Protein AF-A0A5D4JPI7-F1 (afdb_monomer)

pLDDT: mean 84.19, std 15.8, range [40.34, 98.12]

Foldseek 3Di:
DDDPPPPVVCFAAPPVGDGDNQWAFQDWADDPDDDTDTHTHHPVRCVVPVGDHLCRQQLSVLVVVLVVCCVPPPQPVDAPRDPVNVVSVVSNVVSVVPDDD

Secondary structure (DSSP, 8-state):
-------TTTTEETTTTEE-TT-EEEEEE--SSS--EEEEE-HHHHHHHTPPPGGG-HHHHHHHHHHHHHHH-TT-SSTTSSHHHHHHHHHHHHHHHTS--

Organism: NCBI:txid66428

Radius of gyration: 16.92 Å; Cα contacts (8 Å, |Δi|>4): 129; chains: 1; bounding box: 39×38×42 Å

Sequence (101 aa):
MDQTTEDPRSGWCHWHKGPSGTAVLVQVIEQNSGPGAALYACAPCREQRRLTPLAEQPDEVAYRAYLGHTAECTGCGRAGRCEDGARLWEAYRGALAALPA

Structure (mmCIF, N/CA/C/O backbone):
data_AF-A0A5D4JPI7-F1
#
_entry.id   AF-A0A5D4JPI7-F1
#
loop_
_atom_site.group_PDB
_atom_site.id
_atom_site.type_symbol
_atom_site.label_atom_id
_atom_site.label_alt_id
_atom_site.label_comp_id
_atom_site.label_asym_id
_atom_site.label_entity_id
_atom_site.label_seq_id
_atom_site.pdbx_PDB_ins_code
_atom_site.Cartn_x
_atom_site.Cartn_y
_atom_site.Cartn_z
_atom_site.occupancy
_atom_site.B_iso_or_equiv
_atom_site.auth_seq_id
_atom_site.auth_comp_id
_atom_site.auth_asym_id
_atom_site.auth_atom_id
_atom_site.pdbx_PDB_model_num
ATOM 1 N N . MET A 1 1 ? 4.547 -23.501 21.250 1.00 43.72 1 MET A N 1
ATOM 2 C CA . MET A 1 1 ? 4.092 -22.934 19.969 1.00 43.72 1 MET A CA 1
ATOM 3 C C . MET A 1 1 ? 3.158 -21.795 20.318 1.00 43.72 1 MET A C 1
ATOM 5 O O . MET A 1 1 ? 2.021 -22.085 20.634 1.00 43.72 1 MET A O 1
ATOM 9 N N . ASP A 1 2 ? 3.670 -20.568 2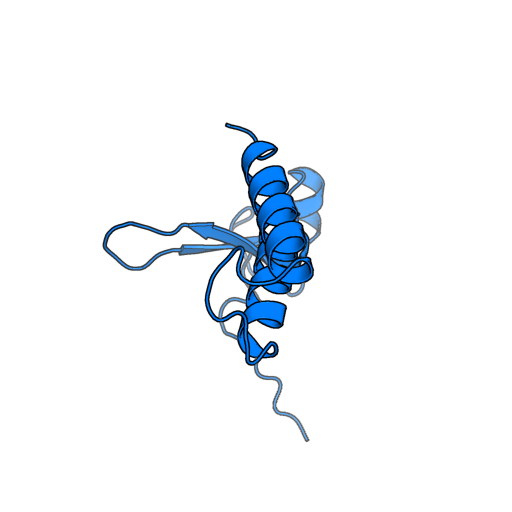0.401 1.00 48.06 2 ASP A N 1
ATOM 10 C CA . ASP A 1 2 ? 2.897 -19.330 20.216 1.00 48.06 2 ASP A CA 1
ATOM 11 C C . ASP A 1 2 ? 3.900 -18.169 20.178 1.00 48.06 2 ASP A C 1
ATOM 13 O O . ASP A 1 2 ? 4.480 -17.789 21.193 1.00 48.06 2 ASP A O 1
ATOM 17 N N . GLN A 1 3 ? 4.219 -17.702 18.977 1.00 40.34 3 GLN A N 1
ATOM 18 C CA . GLN A 1 3 ? 4.889 -16.423 18.770 1.00 40.34 3 GLN A CA 1
ATOM 19 C C . GLN A 1 3 ? 4.121 -15.735 17.654 1.00 40.34 3 GLN A C 1
ATOM 21 O O . GLN A 1 3 ? 4.554 -15.701 16.504 1.00 40.34 3 GLN A O 1
ATOM 26 N N . THR A 1 4 ? 2.933 -15.239 17.989 1.00 42.84 4 THR A N 1
ATOM 27 C CA . THR A 1 4 ? 2.264 -14.260 17.141 1.00 42.84 4 THR A CA 1
ATOM 28 C C . THR A 1 4 ? 3.030 -12.953 17.302 1.00 42.84 4 THR A C 1
ATOM 30 O O . THR A 1 4 ? 2.888 -12.234 18.286 1.00 42.84 4 THR A O 1
ATOM 33 N N . THR A 1 5 ? 3.925 -12.685 16.357 1.00 44.94 5 THR A N 1
ATOM 34 C CA . THR A 1 5 ? 4.472 -11.355 16.084 1.00 44.94 5 THR A CA 1
ATOM 35 C C . THR A 1 5 ? 3.317 -10.411 15.749 1.00 44.94 5 THR A C 1
ATOM 37 O O . THR A 1 5 ? 3.002 -10.195 14.582 1.00 44.94 5 THR A O 1
ATOM 40 N N . GLU A 1 6 ? 2.650 -9.872 16.768 1.00 40.47 6 GLU A N 1
ATOM 41 C CA . GLU A 1 6 ? 1.822 -8.682 16.613 1.00 40.47 6 GLU A CA 1
ATOM 42 C C . GLU A 1 6 ? 2.772 -7.502 16.413 1.00 40.47 6 GLU A C 1
ATOM 44 O O . GLU A 1 6 ? 3.373 -6.979 17.352 1.00 40.47 6 GLU A O 1
ATOM 49 N N . ASP A 1 7 ? 2.945 -7.108 15.153 1.00 47.06 7 ASP A N 1
ATOM 50 C CA . ASP A 1 7 ? 3.463 -5.788 14.827 1.00 47.06 7 ASP A CA 1
ATOM 51 C C . ASP A 1 7 ? 2.597 -4.754 15.577 1.00 47.06 7 ASP A C 1
ATOM 53 O O . ASP A 1 7 ? 1.379 -4.715 15.348 1.00 47.06 7 ASP A O 1
ATOM 57 N N . PRO A 1 8 ? 3.165 -3.928 16.478 1.00 46.38 8 PRO A N 1
ATOM 58 C CA . PRO A 1 8 ? 2.396 -3.095 17.405 1.00 46.38 8 PRO A CA 1
ATOM 59 C C . PRO A 1 8 ? 1.562 -1.987 16.732 1.00 46.38 8 PRO A C 1
ATOM 61 O O . PRO A 1 8 ? 0.942 -1.182 17.428 1.00 46.38 8 PRO A O 1
ATOM 64 N N . ARG A 1 9 ? 1.509 -1.918 15.392 1.00 55.97 9 ARG A N 1
ATOM 65 C CA . ARG A 1 9 ? 0.663 -0.979 14.634 1.00 55.97 9 ARG A CA 1
ATOM 66 C C . ARG A 1 9 ? -0.502 -1.642 13.889 1.00 55.97 9 ARG A C 1
ATOM 68 O O . ARG A 1 9 ? -1.395 -0.932 13.433 1.00 55.97 9 ARG A O 1
ATOM 75 N N . SER A 1 10 ? -0.553 -2.973 13.831 1.00 64.38 10 SER A N 1
ATOM 76 C CA . SER A 1 10 ? -1.596 -3.753 13.133 1.00 64.38 10 SER A CA 1
ATOM 77 C C . SER A 1 10 ? -2.968 -3.794 13.836 1.00 64.38 10 SER A C 1
ATOM 79 O O . SER A 1 10 ? -3.919 -4.367 13.316 1.00 64.38 10 SER A O 1
ATOM 81 N N . GLY A 1 11 ? -3.106 -3.145 14.997 1.00 87.31 11 GLY A N 1
ATOM 82 C CA . GLY A 1 11 ? -4.308 -3.216 15.831 1.00 87.31 11 GLY A CA 1
ATOM 83 C C . GLY A 1 11 ? -5.055 -1.901 16.041 1.00 87.31 11 GLY A C 1
ATOM 84 O O . GLY A 1 11 ? -6.006 -1.897 16.812 1.00 87.31 11 GLY A O 1
ATOM 85 N N . TRP A 1 12 ? -4.663 -0.781 15.422 1.00 93.81 12 TRP A N 1
ATOM 86 C CA . TRP A 1 12 ? -5.300 0.531 15.634 1.00 93.81 12 TRP A CA 1
ATOM 87 C C . TRP A 1 12 ? -5.855 1.112 14.336 1.00 93.81 12 TRP A C 1
ATOM 89 O O . TRP A 1 12 ? -5.153 1.184 13.333 1.00 93.81 12 TRP A O 1
ATOM 99 N N . CYS A 1 13 ? -7.094 1.604 14.346 1.00 96.31 13 CYS A N 1
ATOM 100 C CA . CYS A 1 13 ? -7.677 2.294 13.200 1.00 96.31 13 CYS A CA 1
ATOM 101 C C . CYS A 1 13 ? -7.719 3.812 13.422 1.00 96.31 13 CYS A C 1
ATOM 103 O O . CYS A 1 13 ? -8.328 4.328 14.361 1.00 96.31 13 CYS A O 1
ATOM 105 N N . HIS A 1 14 ? -7.113 4.542 12.488 1.00 95.50 14 HIS A N 1
ATOM 106 C CA . HIS A 1 14 ? -6.940 5.993 12.549 1.00 95.50 14 HIS A CA 1
ATOM 107 C C . HIS A 1 14 ? -8.230 6.776 12.270 1.00 95.50 14 HIS A C 1
ATOM 109 O O . HIS A 1 14 ? -8.342 7.936 12.659 1.00 95.50 14 HIS A O 1
ATOM 115 N N . TRP A 1 15 ? -9.227 6.145 11.644 1.00 95.81 15 TRP A N 1
ATOM 116 C CA . TRP A 1 15 ? -10.479 6.809 11.274 1.00 95.81 15 TRP A CA 1
ATOM 117 C C . TRP A 1 15 ? -11.502 6.856 12.407 1.00 95.81 15 TRP A C 1
ATOM 119 O O . TRP A 1 15 ? -12.107 7.903 12.619 1.00 95.81 15 TRP A O 1
ATOM 129 N N . HIS A 1 16 ? -11.690 5.759 13.148 1.00 96.25 16 HIS A N 1
ATOM 130 C CA . HIS A 1 16 ? -12.556 5.747 14.339 1.00 96.25 16 HIS A CA 1
ATOM 131 C C . HIS A 1 16 ? -11.791 5.934 15.658 1.00 96.25 16 HIS A C 1
ATOM 133 O O . HIS A 1 16 ? -12.417 6.049 16.705 1.00 96.25 16 HIS A O 1
ATOM 139 N N . LYS A 1 17 ? -10.452 6.017 15.592 1.00 95.88 17 LYS A N 1
ATOM 140 C CA . LYS A 1 17 ? -9.548 6.266 16.724 1.00 95.88 17 LYS A CA 1
ATOM 141 C C . LYS A 1 17 ? -9.706 5.224 17.837 1.00 95.88 17 LYS A C 1
ATOM 143 O O . LYS A 1 17 ? -9.956 5.569 18.989 1.00 95.88 17 LYS A O 1
ATOM 148 N N . GLY A 1 18 ? -9.576 3.950 17.472 1.00 95.38 18 GLY A N 1
ATOM 149 C CA . GLY A 1 18 ? -9.743 2.836 18.399 1.00 95.38 18 GLY A CA 1
ATOM 150 C C . GLY A 1 18 ? -9.033 1.558 17.950 1.00 95.38 18 GLY A C 1
ATOM 151 O O . GLY A 1 18 ? -8.573 1.472 16.805 1.00 95.38 18 GLY A O 1
ATOM 152 N N . PRO A 1 19 ? -8.931 0.562 18.848 1.00 95.00 19 PRO A N 1
ATOM 153 C CA . PRO A 1 19 ? -8.381 -0.737 18.506 1.00 95.00 19 PRO A CA 1
ATOM 154 C C . PRO A 1 19 ? -9.309 -1.514 17.561 1.00 95.00 19 PRO A C 1
ATOM 156 O O . PRO A 1 19 ? -10.536 -1.445 17.656 1.00 95.00 19 PRO A O 1
ATOM 159 N N . SER A 1 20 ? -8.722 -2.285 16.650 1.00 95.38 20 SER A N 1
ATOM 160 C CA . SER A 1 20 ? -9.423 -3.208 15.765 1.00 95.38 20 SER A CA 1
ATOM 161 C C . SER A 1 20 ? -8.476 -4.267 15.207 1.00 95.38 20 SER A C 1
ATOM 163 O O . SER A 1 20 ? -7.513 -3.933 14.525 1.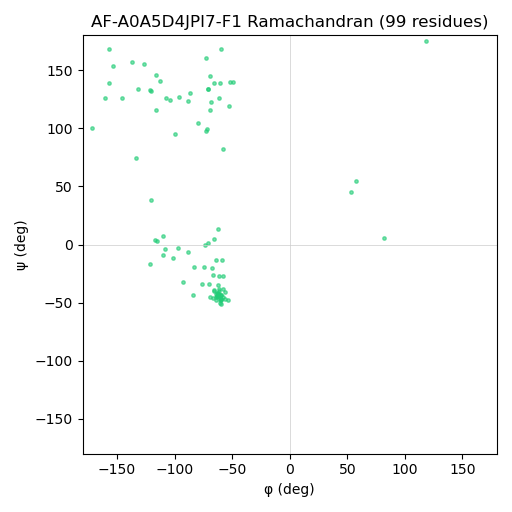00 95.38 20 SER A O 1
ATOM 165 N N . GLY A 1 21 ? -8.826 -5.544 15.375 1.00 94.44 21 GLY A N 1
ATOM 166 C CA . GLY A 1 21 ? -8.085 -6.669 14.786 1.00 94.44 21 GLY A CA 1
ATOM 167 C C . GLY A 1 21 ? -8.213 -6.804 13.262 1.00 94.44 21 GLY A C 1
ATOM 168 O O . GLY A 1 21 ? -7.671 -7.733 12.683 1.00 94.44 21 GLY A O 1
ATOM 169 N N . THR A 1 22 ? -8.943 -5.901 12.597 1.00 95.62 22 THR A N 1
ATOM 170 C CA . THR A 1 22 ? -9.046 -5.856 11.122 1.00 95.62 22 THR A CA 1
ATOM 171 C C . THR A 1 22 ? -8.339 -4.640 10.524 1.00 95.62 22 THR A C 1
ATOM 173 O O . THR A 1 22 ? -8.515 -4.341 9.336 1.00 95.62 22 THR A O 1
ATOM 176 N N . ALA A 1 23 ? -7.611 -3.885 11.354 1.00 96.25 23 ALA A N 1
ATOM 177 C CA . ALA A 1 23 ? -6.866 -2.719 10.919 1.00 96.25 23 ALA A CA 1
ATOM 178 C C . ALA A 1 23 ? -5.698 -3.146 10.022 1.00 96.25 23 ALA A C 1
ATOM 180 O O . ALA A 1 23 ? -4.844 -3.928 10.415 1.00 96.25 23 ALA A O 1
ATOM 181 N N . VAL A 1 24 ? -5.664 -2.617 8.800 1.00 96.25 24 VAL A N 1
ATOM 182 C CA . VAL A 1 24 ? -4.560 -2.834 7.853 1.00 96.25 24 VAL A CA 1
ATOM 183 C C . VAL A 1 24 ? -4.041 -1.494 7.362 1.00 96.25 24 VAL A C 1
ATOM 185 O O . VAL A 1 24 ? -4.774 -0.501 7.385 1.00 96.25 24 VAL A O 1
ATOM 188 N N . LEU A 1 25 ? -2.785 -1.467 6.924 1.00 95.00 25 LEU A N 1
ATOM 189 C CA . LEU A 1 25 ? -2.149 -0.281 6.363 1.00 95.00 25 LEU A CA 1
ATOM 190 C C . LEU A 1 25 ? -2.895 0.156 5.097 1.00 95.00 25 LEU A C 1
ATOM 192 O O . LEU A 1 25 ? -3.084 -0.642 4.181 1.00 95.00 25 LEU A O 1
ATOM 196 N N . VAL A 1 26 ? -3.315 1.416 5.048 1.00 95.56 26 VAL A N 1
ATOM 197 C CA . VAL A 1 26 ? -3.995 2.016 3.887 1.00 95.56 26 VAL A CA 1
ATOM 198 C C . VAL A 1 26 ? -3.250 3.223 3.328 1.00 95.56 26 VAL A C 1
ATOM 200 O O . VAL A 1 26 ? -3.529 3.634 2.212 1.00 95.56 26 VAL A O 1
ATOM 203 N N . GLN A 1 27 ? -2.314 3.812 4.074 1.00 92.25 27 GLN A N 1
ATOM 204 C CA . GLN A 1 27 ? -1.537 4.946 3.582 1.00 92.25 27 GLN A CA 1
ATOM 205 C C . GLN A 1 27 ? -0.214 5.075 4.330 1.00 92.25 27 GLN A C 1
ATOM 207 O O . GLN A 1 27 ? -0.176 4.958 5.556 1.00 92.25 27 GLN A O 1
ATOM 212 N N . VAL A 1 28 ? 0.850 5.384 3.595 1.00 89.31 28 VAL A N 1
ATOM 213 C CA . VAL A 1 28 ? 2.106 5.888 4.154 1.00 89.31 28 VAL A CA 1
ATOM 214 C C . VAL A 1 28 ? 2.204 7.363 3.794 1.00 89.31 28 VAL A C 1
ATOM 216 O O . VAL A 1 28 ? 2.060 7.744 2.638 1.00 89.31 28 VAL A O 1
ATOM 219 N N . ILE A 1 29 ? 2.400 8.201 4.802 1.00 86.88 29 ILE A N 1
ATOM 220 C CA . ILE A 1 29 ? 2.675 9.622 4.639 1.00 86.88 29 ILE A CA 1
ATOM 221 C C . ILE A 1 29 ? 4.182 9.772 4.787 1.00 86.88 29 ILE A C 1
ATOM 223 O O . ILE A 1 29 ? 4.702 9.846 5.906 1.00 86.88 29 ILE A O 1
ATOM 227 N N . GLU A 1 30 ? 4.874 9.780 3.651 1.00 79.94 30 GLU A N 1
ATOM 228 C CA . GLU A 1 30 ? 6.282 10.157 3.613 1.00 79.94 30 GLU A CA 1
ATOM 229 C C . GLU A 1 30 ? 6.409 11.662 3.861 1.00 79.94 30 GLU A C 1
ATOM 231 O O . GLU A 1 30 ? 5.664 12.473 3.307 1.00 79.94 30 GLU A O 1
ATOM 236 N N . GLN A 1 31 ? 7.342 12.044 4.732 1.00 75.19 31 GLN A N 1
ATOM 237 C CA . GLN A 1 31 ? 7.655 13.442 5.004 1.00 75.19 31 GLN A CA 1
ATOM 238 C C . GLN A 1 31 ? 9.125 13.675 4.677 1.00 75.19 31 GLN A C 1
ATOM 240 O O . GLN A 1 31 ? 9.984 12.903 5.090 1.00 75.19 31 GLN A O 1
ATOM 245 N N . ASN A 1 32 ? 9.403 14.745 3.929 1.00 65.12 32 ASN A N 1
ATOM 246 C CA . ASN A 1 32 ? 10.729 15.044 3.380 1.00 65.12 32 ASN A CA 1
ATOM 247 C C . ASN A 1 32 ? 11.824 15.163 4.469 1.00 65.12 32 ASN A C 1
ATOM 249 O O . ASN A 1 32 ? 12.985 14.876 4.204 1.00 65.12 32 ASN A O 1
ATOM 253 N N . SER A 1 33 ? 11.438 15.545 5.697 1.00 71.88 33 SER A N 1
ATOM 254 C CA . SER A 1 33 ? 12.269 15.507 6.908 1.00 71.88 33 SER A CA 1
ATOM 255 C C . SER A 1 33 ? 11.400 15.179 8.131 1.00 71.88 33 SER A C 1
ATOM 257 O O . SER A 1 33 ? 10.427 15.885 8.388 1.00 71.88 33 SER A O 1
ATOM 259 N N . GLY A 1 34 ? 11.766 14.153 8.909 1.00 64.81 34 GLY A N 1
ATOM 260 C CA . GLY A 1 34 ? 11.064 13.732 10.134 1.00 64.81 34 GLY A CA 1
ATOM 261 C C . GLY A 1 34 ? 10.492 12.307 10.065 1.00 64.81 34 GLY A C 1
ATOM 262 O O . GLY A 1 34 ? 10.599 11.652 9.030 1.00 64.81 34 GLY A O 1
ATOM 263 N N . PRO A 1 35 ? 9.916 11.785 11.166 1.00 58.88 35 PRO A N 1
ATOM 264 C CA . PRO A 1 35 ? 9.277 10.475 11.146 1.00 58.88 35 PRO A CA 1
ATOM 265 C C . PRO A 1 35 ? 7.990 10.541 10.312 1.00 58.88 35 PRO A C 1
ATOM 267 O O . PRO A 1 35 ? 7.045 11.238 10.677 1.00 58.88 35 PRO A O 1
ATOM 270 N N . GLY A 1 36 ? 7.953 9.806 9.197 1.00 79.75 36 GLY A N 1
ATOM 271 C CA . GLY A 1 36 ? 6.726 9.594 8.425 1.00 79.75 36 GLY A CA 1
ATOM 272 C C . GLY A 1 36 ? 5.628 8.911 9.251 1.00 79.75 36 GLY A C 1
ATOM 273 O O . GLY A 1 36 ? 5.875 8.386 10.342 1.00 79.75 36 GLY A O 1
ATOM 274 N N . ALA A 1 37 ? 4.403 8.889 8.725 1.00 84.94 37 ALA A N 1
ATOM 275 C CA . ALA A 1 37 ? 3.263 8.247 9.383 1.00 84.94 37 ALA A CA 1
ATOM 276 C C . ALA A 1 37 ? 2.727 7.069 8.563 1.00 84.94 37 ALA A C 1
ATOM 278 O O . ALA A 1 37 ? 2.708 7.105 7.338 1.00 84.94 37 ALA A O 1
ATOM 279 N N . ALA A 1 38 ? 2.248 6.035 9.249 1.00 90.00 38 ALA A N 1
ATOM 280 C CA . ALA A 1 38 ? 1.558 4.903 8.643 1.00 90.00 38 ALA A CA 1
ATOM 281 C C . ALA A 1 38 ? 0.118 4.881 9.167 1.00 90.00 38 ALA A C 1
ATOM 283 O O . ALA A 1 38 ? -0.099 4.727 10.371 1.00 90.00 38 ALA A O 1
ATOM 284 N N . LEU A 1 39 ? -0.857 5.069 8.277 1.00 93.69 39 LEU A N 1
ATOM 285 C CA . LEU A 1 39 ? -2.274 5.088 8.619 1.00 93.69 39 LEU A CA 1
ATOM 286 C C . LEU A 1 39 ? -2.902 3.723 8.371 1.00 93.69 39 LEU A C 1
ATOM 288 O O . LEU A 1 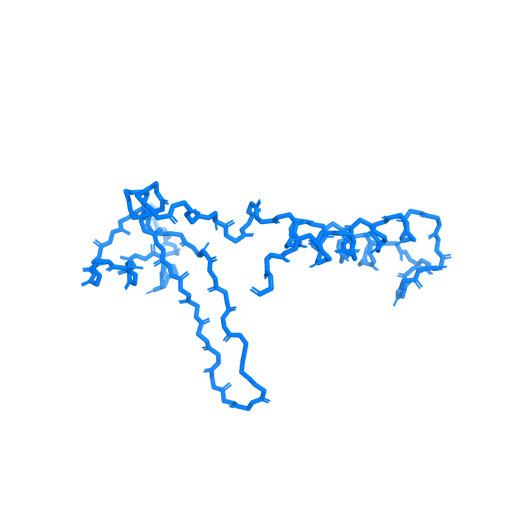39 ? -2.853 3.175 7.271 1.00 93.69 39 LEU A O 1
ATOM 292 N N . TYR A 1 40 ? -3.560 3.219 9.404 1.00 95.44 40 TYR A N 1
ATOM 293 C CA . TYR A 1 40 ? -4.244 1.935 9.407 1.00 95.44 40 TYR A CA 1
ATOM 294 C C . TYR A 1 40 ? -5.754 2.141 9.514 1.00 95.44 40 TYR A C 1
ATOM 296 O O . TYR A 1 40 ? -6.211 3.012 10.264 1.00 95.44 40 TYR A O 1
ATOM 304 N N . ALA A 1 41 ? -6.531 1.339 8.790 1.00 96.81 41 ALA A N 1
ATOM 305 C CA . ALA A 1 41 ? -7.991 1.379 8.801 1.00 96.81 41 ALA A CA 1
ATOM 306 C C . ALA A 1 41 ? -8.576 -0.024 8.966 1.00 96.81 41 ALA A C 1
ATOM 308 O O . ALA A 1 41 ? -8.163 -0.955 8.274 1.00 96.81 41 ALA A O 1
ATOM 309 N N . CYS A 1 42 ? -9.564 -0.169 9.851 1.00 97.50 42 CYS A N 1
ATOM 310 C CA . CYS A 1 42 ? -10.343 -1.398 10.010 1.00 97.50 42 CYS A CA 1
ATOM 311 C C . CYS A 1 42 ? -11.317 -1.611 8.845 1.00 97.50 42 CYS A C 1
ATOM 313 O O . CYS A 1 42 ? -11.655 -0.651 8.147 1.00 97.50 42 CYS A O 1
ATOM 315 N N . ALA A 1 43 ? -11.792 -2.846 8.649 1.00 96.75 43 ALA A N 1
ATOM 316 C CA . ALA A 1 43 ? -12.646 -3.190 7.506 1.00 96.75 43 ALA A CA 1
ATOM 317 C C . ALA A 1 43 ? -13.888 -2.278 7.365 1.00 96.75 43 ALA A C 1
ATOM 319 O O . ALA A 1 43 ? -14.042 -1.679 6.299 1.00 96.75 43 ALA A O 1
ATOM 320 N N . PRO A 1 44 ? -14.679 -2.006 8.428 1.00 97.69 44 PRO A N 1
ATOM 321 C CA . PRO A 1 44 ? -15.826 -1.104 8.314 1.00 97.69 44 PRO A CA 1
ATOM 322 C C . PRO A 1 44 ? -15.441 0.326 7.915 1.00 97.69 44 PRO A C 1
ATOM 324 O O . PRO A 1 44 ? -16.145 0.969 7.138 1.00 97.69 44 PRO A O 1
ATOM 327 N N . CYS A 1 45 ? -14.323 0.850 8.434 1.00 98.12 45 CYS A N 1
ATOM 328 C CA . CYS A 1 45 ? -13.859 2.191 8.074 1.00 98.12 45 CYS A CA 1
ATOM 329 C C . CYS A 1 45 ? -13.345 2.255 6.635 1.00 98.12 45 CYS A C 1
ATOM 331 O O . CYS A 1 45 ? -13.526 3.290 5.993 1.00 98.12 45 CYS A O 1
ATOM 333 N N . ARG A 1 46 ? -12.733 1.176 6.126 1.00 97.62 46 ARG A N 1
ATOM 334 C CA . ARG A 1 46 ? -12.328 1.084 4.720 1.00 97.62 46 ARG A CA 1
ATOM 335 C C . ARG A 1 46 ? -13.534 1.109 3.794 1.00 97.62 46 ARG A C 1
ATOM 337 O O . ARG A 1 46 ? -13.558 1.925 2.880 1.00 97.62 46 ARG A O 1
ATOM 344 N N . GLU A 1 47 ? -14.557 0.309 4.073 1.00 97.81 47 GLU A N 1
ATOM 345 C CA . GLU A 1 47 ? -15.783 0.246 3.265 1.00 97.81 47 GLU A CA 1
ATOM 346 C C . GLU A 1 47 ? -16.519 1.591 3.221 1.00 97.81 47 GLU A C 1
ATOM 348 O O . GLU A 1 47 ? -16.797 2.121 2.145 1.00 97.81 47 GLU A O 1
ATOM 353 N N . GLN A 1 48 ? -16.763 2.197 4.387 1.00 98.06 48 GLN A N 1
ATOM 354 C CA . GLN A 1 48 ? -17.497 3.466 4.497 1.00 98.06 48 GLN A CA 1
ATOM 355 C C . GLN A 1 48 ? -16.809 4.629 3.775 1.00 98.06 48 GLN A C 1
ATOM 357 O O . GLN A 1 48 ? -17.462 5.596 3.384 1.00 98.06 48 GLN A O 1
ATOM 362 N N . ARG A 1 49 ? -15.483 4.563 3.636 1.00 96.06 49 ARG A N 1
ATOM 363 C CA . ARG A 1 49 ? -14.657 5.657 3.110 1.00 96.06 49 ARG A CA 1
ATOM 364 C C . ARG A 1 49 ? -13.971 5.315 1.797 1.00 96.06 49 ARG A C 1
ATOM 366 O O . ARG A 1 49 ? -13.232 6.149 1.289 1.00 96.06 49 ARG A O 1
ATOM 373 N N . ARG A 1 50 ? -14.236 4.121 1.255 1.00 96.38 50 ARG A N 1
ATOM 374 C CA . ARG A 1 50 ? -13.623 3.589 0.032 1.00 96.38 50 ARG A CA 1
ATOM 375 C C . ARG A 1 50 ? -12.091 3.629 0.086 1.00 96.38 50 ARG A C 1
ATOM 377 O O . ARG A 1 50 ? -11.444 4.063 -0.860 1.00 96.38 50 ARG A O 1
ATOM 384 N N . LEU A 1 51 ? -11.520 3.217 1.218 1.00 96.00 51 LEU A N 1
ATOM 385 C CA . LEU A 1 51 ? -10.069 3.152 1.400 1.00 96.00 51 LEU A CA 1
ATOM 386 C C . LEU A 1 51 ? -9.559 1.789 0.937 1.00 96.00 51 LEU A C 1
ATOM 388 O O . LEU A 1 51 ? -9.976 0.759 1.472 1.00 96.00 51 LEU A O 1
ATOM 392 N N . THR A 1 52 ? -8.620 1.795 0.001 1.00 96.31 52 THR A N 1
ATOM 393 C CA . THR A 1 52 ? -7.954 0.582 -0.482 1.00 96.31 52 THR A CA 1
ATOM 394 C C . THR A 1 52 ? -6.748 0.262 0.409 1.00 96.31 52 THR A C 1
ATOM 396 O O . THR A 1 52 ? -5.935 1.157 0.666 1.00 96.31 52 THR A O 1
ATOM 399 N N . PRO A 1 53 ? -6.594 -0.982 0.903 1.00 96.12 53 PRO A N 1
ATOM 400 C CA . PRO A 1 53 ? -5.362 -1.428 1.555 1.00 96.12 53 PRO A CA 1
ATOM 401 C C . PRO A 1 53 ? -4.131 -1.100 0.711 1.00 96.12 53 PRO A C 1
ATOM 403 O O . PRO A 1 53 ? -4.165 -1.264 -0.502 1.00 96.12 53 PRO A O 1
ATOM 406 N N . LEU A 1 54 ? -3.033 -0.670 1.336 1.00 94.56 54 LEU A N 1
ATOM 407 C CA . LEU A 1 54 ? -1.822 -0.267 0.611 1.00 94.56 54 LEU A CA 1
ATOM 408 C C . LEU A 1 54 ? -1.314 -1.385 -0.307 1.00 94.56 54 LEU A C 1
ATOM 410 O O . LEU A 1 54 ? -0.980 -1.139 -1.454 1.00 94.56 54 LEU A O 1
ATOM 414 N N . ALA A 1 55 ? -1.349 -2.631 0.171 1.00 92.62 55 ALA A N 1
ATOM 415 C CA . ALA A 1 55 ? -0.940 -3.802 -0.603 1.00 92.62 55 ALA A CA 1
ATOM 416 C C . ALA A 1 55 ? -1.814 -4.085 -1.844 1.00 92.62 55 ALA A C 1
ATOM 418 O O . ALA A 1 55 ? -1.426 -4.898 -2.676 1.00 92.62 55 ALA A O 1
ATOM 419 N N . GLU A 1 56 ? -2.978 -3.445 -1.955 1.00 95.62 56 GLU A N 1
ATOM 420 C CA . GLU A 1 56 ? -3.922 -3.578 -3.069 1.00 95.62 56 GLU A CA 1
ATOM 421 C C . GLU A 1 56 ? -3.957 -2.319 -3.952 1.00 95.62 56 GLU A C 1
ATOM 423 O O . GLU A 1 56 ? -4.658 -2.295 -4.964 1.00 95.62 56 GLU A O 1
ATOM 428 N N . GLN A 1 57 ? -3.224 -1.260 -3.591 1.00 95.06 57 GLN A N 1
ATOM 429 C CA . GLN A 1 57 ? -3.178 -0.040 -4.393 1.00 95.06 57 GLN A CA 1
ATOM 430 C C . GLN A 1 57 ? -2.397 -0.290 -5.696 1.00 95.06 57 GLN A C 1
ATOM 432 O O . GLN A 1 57 ? -1.326 -0.901 -5.649 1.00 95.06 57 GLN A O 1
ATOM 437 N N . PRO A 1 58 ? -2.911 0.144 -6.866 1.00 95.44 58 PRO A N 1
ATOM 438 C CA . PRO A 1 58 ? -2.308 -0.191 -8.157 1.00 95.44 58 PRO A CA 1
ATOM 439 C C . PRO A 1 58 ? -0.845 0.240 -8.304 1.00 95.44 58 PRO A C 1
ATOM 441 O O . PRO A 1 58 ? -0.045 -0.485 -8.895 1.00 95.44 58 PRO A O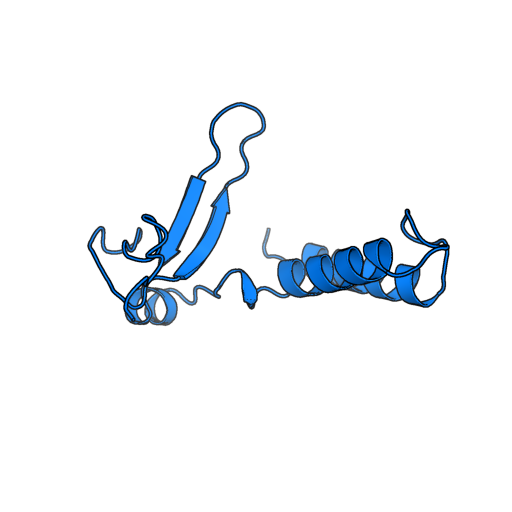 1
ATOM 444 N N . ASP A 1 59 ? -0.492 1.408 -7.773 1.00 93.94 59 ASP A N 1
ATOM 445 C CA . ASP A 1 59 ? 0.861 1.961 -7.793 1.00 93.94 59 ASP A CA 1
ATOM 446 C C . ASP A 1 59 ? 1.815 1.161 -6.902 1.00 93.94 59 ASP A C 1
ATOM 448 O O . ASP A 1 59 ? 2.888 0.781 -7.369 1.00 93.94 59 ASP A O 1
ATOM 452 N N . GLU A 1 60 ? 1.402 0.806 -5.682 1.00 94.50 60 GLU A N 1
ATOM 453 C CA . GLU A 1 60 ? 2.196 -0.042 -4.783 1.00 94.50 60 GLU A CA 1
ATOM 454 C C . GLU A 1 60 ? 2.401 -1.447 -5.371 1.00 94.50 60 GLU A C 1
ATOM 456 O O . GLU A 1 60 ? 3.516 -1.977 -5.358 1.00 94.50 60 GLU A O 1
ATOM 461 N N . VAL A 1 61 ? 1.347 -2.057 -5.927 1.00 95.56 61 VAL A N 1
ATOM 462 C CA . VAL A 1 61 ? 1.430 -3.378 -6.574 1.00 95.56 61 VAL A CA 1
ATOM 463 C C . VAL A 1 61 ? 2.414 -3.341 -7.745 1.00 95.56 61 VAL A C 1
ATOM 465 O O . VAL A 1 61 ? 3.293 -4.203 -7.845 1.00 95.56 61 VAL A O 1
ATOM 468 N N . ALA A 1 62 ? 2.309 -2.331 -8.612 1.00 93.88 62 ALA A N 1
ATOM 469 C CA . ALA A 1 62 ? 3.205 -2.176 -9.752 1.00 93.88 62 ALA A CA 1
ATOM 470 C C . ALA A 1 62 ? 4.650 -1.882 -9.316 1.00 93.88 62 ALA A C 1
ATOM 472 O O . ALA A 1 62 ? 5.593 -2.443 -9.882 1.00 93.88 62 ALA A O 1
ATOM 473 N N . TYR A 1 63 ? 4.834 -1.061 -8.280 1.00 91.31 63 TYR A N 1
ATOM 474 C CA . TYR A 1 63 ? 6.149 -0.742 -7.735 1.00 91.31 63 TYR A CA 1
ATOM 475 C C . TYR A 1 63 ? 6.839 -1.974 -7.148 1.00 91.31 63 TYR A C 1
ATOM 477 O O . TYR A 1 63 ? 8.003 -2.231 -7.460 1.00 91.31 63 TYR A O 1
ATOM 485 N N . ARG A 1 64 ? 6.122 -2.787 -6.363 1.00 92.88 64 ARG A N 1
ATOM 486 C CA . ARG A 1 64 ? 6.658 -4.045 -5.817 1.00 92.88 64 ARG A CA 1
ATOM 487 C C . ARG A 1 64 ? 7.035 -5.037 -6.908 1.00 92.88 64 ARG A C 1
ATOM 489 O O . ARG A 1 64 ? 8.094 -5.652 -6.808 1.00 92.88 64 ARG A O 1
ATOM 496 N N . ALA A 1 65 ? 6.212 -5.175 -7.947 1.00 91.19 65 ALA A N 1
ATOM 497 C CA . ALA A 1 65 ? 6.528 -6.034 -9.087 1.00 91.19 65 ALA A CA 1
ATOM 498 C C . ALA A 1 65 ? 7.800 -5.559 -9.814 1.00 91.19 65 ALA A C 1
ATOM 500 O O . ALA A 1 65 ? 8.689 -6.362 -10.103 1.00 91.19 65 ALA A O 1
ATOM 501 N N . TYR A 1 66 ? 7.920 -4.248 -10.046 1.00 88.12 66 TYR A N 1
ATOM 502 C CA . TYR A 1 66 ? 9.120 -3.640 -10.618 1.00 88.12 66 TYR A CA 1
ATOM 503 C C . TYR A 1 66 ? 10.360 -3.887 -9.744 1.00 88.12 66 TYR A C 1
ATOM 505 O O . TYR A 1 66 ? 11.367 -4.396 -10.240 1.00 88.12 66 TYR A O 1
ATOM 513 N N . LEU A 1 67 ? 10.284 -3.592 -8.442 1.00 87.69 67 LEU A N 1
ATOM 514 C CA . LEU A 1 67 ? 11.391 -3.798 -7.507 1.00 87.69 67 LEU A CA 1
ATOM 515 C C . LEU A 1 67 ? 11.822 -5.264 -7.429 1.00 87.69 67 LEU A C 1
ATOM 517 O O . LEU A 1 67 ? 13.019 -5.541 -7.522 1.00 87.69 67 LEU A O 1
ATOM 521 N N . GLY A 1 68 ? 10.867 -6.189 -7.301 1.00 88.81 68 GLY A N 1
ATOM 522 C CA . GLY A 1 68 ? 11.136 -7.627 -7.249 1.00 88.81 68 GLY A CA 1
ATOM 523 C C . GLY A 1 68 ? 11.907 -8.094 -8.479 1.00 88.81 68 GLY A C 1
ATOM 524 O O . GLY A 1 68 ? 12.970 -8.700 -8.354 1.00 88.81 68 GLY A O 1
ATOM 525 N N . HIS A 1 69 ? 11.460 -7.681 -9.667 1.00 87.81 69 HIS A N 1
ATOM 526 C CA . HIS A 1 69 ? 12.179 -7.981 -10.900 1.00 87.81 69 HIS A CA 1
ATOM 527 C C . HIS A 1 69 ? 13.607 -7.415 -10.903 1.00 87.81 69 HIS A C 1
ATOM 529 O O . HIS A 1 69 ? 14.543 -8.115 -11.286 1.00 87.81 69 HIS A O 1
ATOM 535 N N . THR A 1 70 ? 13.812 -6.169 -10.458 1.00 80.25 70 THR A N 1
ATOM 536 C CA . THR A 1 70 ? 15.164 -5.579 -10.423 1.00 80.25 70 THR A CA 1
ATOM 537 C C . THR A 1 70 ? 16.109 -6.245 -9.421 1.00 80.25 70 THR A C 1
ATOM 539 O O . THR A 1 70 ? 17.321 -6.207 -9.629 1.00 80.25 70 THR A O 1
ATOM 542 N N . ALA A 1 71 ? 15.579 -6.855 -8.357 1.00 83.44 71 ALA A N 1
ATOM 543 C CA . ALA A 1 71 ? 16.370 -7.581 -7.368 1.00 83.44 71 ALA A CA 1
ATOM 544 C C . ALA A 1 71 ? 16.828 -8.957 -7.884 1.00 83.44 71 ALA A C 1
ATOM 546 O O . ALA A 1 71 ? 17.927 -9.402 -7.558 1.00 83.44 71 ALA A O 1
ATOM 547 N N . GLU A 1 72 ? 16.003 -9.617 -8.698 1.00 84.00 72 GLU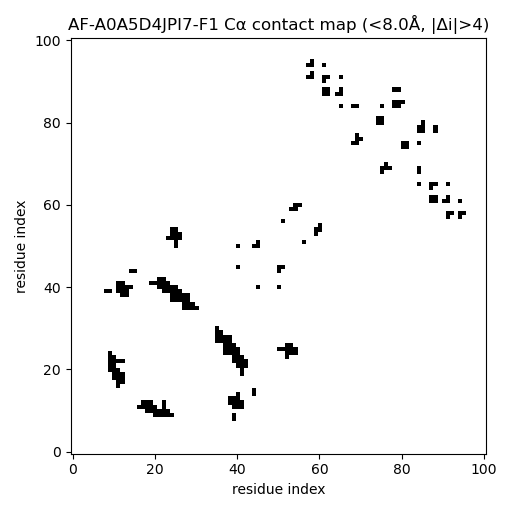 A N 1
ATOM 548 C CA . GLU A 1 72 ? 16.257 -10.971 -9.208 1.00 84.00 72 GLU A CA 1
ATOM 549 C C . GLU A 1 72 ? 16.973 -10.976 -10.566 1.00 84.00 72 GLU A C 1
ATOM 551 O O . GLU A 1 72 ? 17.773 -11.867 -10.861 1.00 84.00 72 GLU A O 1
ATOM 556 N N . CYS A 1 73 ? 16.716 -9.976 -11.412 1.00 81.00 73 CYS A N 1
ATOM 557 C CA . CYS A 1 73 ? 17.310 -9.901 -12.737 1.00 81.00 73 CYS A CA 1
ATOM 558 C C . CYS A 1 73 ? 18.750 -9.374 -12.659 1.00 81.00 73 CYS A C 1
ATOM 560 O O . CYS A 1 73 ? 18.997 -8.169 -12.556 1.00 81.00 73 CYS A O 1
ATOM 562 N N . THR A 1 74 ? 19.722 -10.275 -12.810 1.00 70.88 74 THR A N 1
ATOM 563 C CA . THR A 1 74 ? 21.166 -9.984 -12.734 1.00 70.88 74 THR A CA 1
ATOM 564 C C . THR A 1 74 ?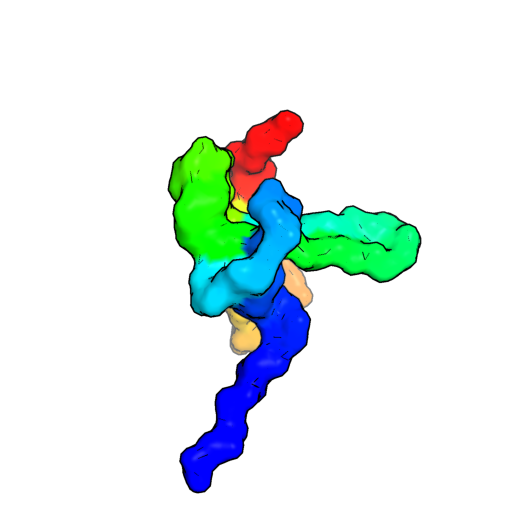 21.667 -8.940 -13.747 1.00 70.88 74 THR A C 1
ATOM 566 O O . THR A 1 74 ? 22.777 -8.434 -13.594 1.00 70.88 74 THR A O 1
ATOM 569 N N . GLY A 1 75 ? 20.870 -8.580 -14.763 1.00 69.81 75 GLY A N 1
ATOM 570 C CA . GLY A 1 75 ? 21.180 -7.535 -15.751 1.00 69.81 75 GLY A CA 1
ATOM 571 C C . GLY A 1 75 ? 20.483 -6.181 -15.536 1.00 69.81 75 GLY A C 1
ATOM 572 O O . GLY A 1 75 ? 20.860 -5.196 -16.178 1.00 69.81 75 GLY A O 1
ATOM 573 N N . CYS A 1 76 ? 19.488 -6.088 -14.643 1.00 66.94 76 CYS A N 1
ATOM 574 C CA . CYS A 1 76 ? 18.510 -4.989 -14.645 1.00 66.94 76 CYS A CA 1
ATOM 575 C C . CYS A 1 76 ? 18.461 -4.155 -13.360 1.00 66.94 76 CYS A C 1
ATOM 577 O O . CYS A 1 76 ? 17.408 -3.645 -12.995 1.00 66.94 76 CYS A O 1
ATOM 579 N N . GLY A 1 77 ? 19.610 -3.882 -12.731 1.00 63.59 77 GLY A N 1
ATOM 580 C CA . GLY A 1 77 ? 19.694 -2.987 -11.562 1.00 63.59 77 GLY A CA 1
ATOM 581 C C . GLY A 1 77 ? 19.275 -1.515 -11.790 1.00 63.59 77 GLY A C 1
ATOM 582 O O . GLY A 1 77 ? 19.624 -0.667 -10.973 1.00 63.59 77 GLY A O 1
ATOM 583 N N . ARG A 1 78 ? 18.621 -1.178 -12.919 1.00 65.88 78 ARG A N 1
ATOM 584 C CA . ARG A 1 78 ? 17.960 0.107 -13.242 1.00 65.88 78 ARG A CA 1
ATOM 585 C C . ARG A 1 78 ? 16.828 -0.108 -14.259 1.00 65.88 78 ARG A C 1
ATOM 587 O O . ARG A 1 78 ? 16.930 -0.998 -15.104 1.00 65.88 78 ARG A O 1
ATOM 594 N N . ALA A 1 79 ? 15.827 0.777 -14.241 1.00 61.66 79 ALA A N 1
ATOM 595 C CA . ALA A 1 79 ? 14.755 0.838 -15.237 1.00 61.66 79 ALA A CA 1
ATOM 596 C C . ALA A 1 79 ? 15.296 0.891 -16.680 1.00 61.66 79 ALA A C 1
ATOM 598 O O . ALA A 1 79 ? 16.271 1.591 -16.963 1.00 61.66 79 ALA A O 1
ATOM 599 N N . GLY A 1 80 ? 14.638 0.165 -17.591 1.00 65.38 80 GLY A N 1
ATOM 600 C CA . GLY A 1 80 ? 14.893 0.233 -19.036 1.00 65.38 80 GLY A CA 1
ATOM 601 C C . GLY A 1 80 ? 16.081 -0.580 -19.563 1.00 65.38 80 GLY A C 1
ATOM 602 O O . GLY A 1 80 ? 16.394 -0.475 -20.744 1.00 65.38 80 GLY A O 1
ATOM 603 N N . ARG A 1 81 ? 16.755 -1.390 -18.731 1.00 77.44 81 ARG A N 1
ATOM 604 C CA . ARG A 1 81 ? 17.868 -2.252 -19.187 1.00 77.44 81 ARG A CA 1
ATOM 605 C C . ARG A 1 81 ? 17.448 -3.585 -19.808 1.00 77.44 81 ARG A C 1
ATOM 607 O O . ARG A 1 81 ? 18.236 -4.178 -20.536 1.00 77.44 81 ARG A O 1
ATOM 614 N N . CYS A 1 82 ? 16.230 -4.034 -19.542 1.00 86.38 82 CYS A N 1
ATOM 615 C CA . CYS A 1 82 ? 15.604 -5.184 -20.184 1.00 86.38 82 CYS A CA 1
ATOM 616 C C . CYS A 1 82 ? 14.150 -4.859 -20.511 1.00 86.38 82 CYS A C 1
ATOM 618 O O . CYS A 1 82 ? 13.552 -3.978 -19.889 1.00 86.38 82 CYS A O 1
ATOM 620 N N . GLU A 1 83 ? 13.594 -5.584 -21.480 1.00 87.50 83 GLU A N 1
ATOM 621 C CA . GLU A 1 83 ? 12.216 -5.402 -21.939 1.00 87.50 83 GLU A CA 1
ATOM 622 C C . GLU A 1 83 ? 11.202 -5.579 -20.799 1.00 87.50 83 GLU A C 1
ATOM 624 O O . GLU A 1 83 ? 10.337 -4.725 -20.611 1.00 87.50 83 GLU A O 1
ATOM 629 N N . ASP A 1 84 ? 11.363 -6.617 -19.974 1.00 88.44 84 ASP A N 1
ATOM 630 C CA . ASP A 1 84 ? 10.487 -6.863 -18.822 1.00 88.44 84 ASP A CA 1
ATOM 631 C C . ASP A 1 84 ? 10.558 -5.725 -17.794 1.00 88.44 84 ASP A C 1
ATOM 633 O O . ASP A 1 84 ? 9.532 -5.201 -17.359 1.00 88.44 84 ASP A O 1
ATOM 637 N N . GLY A 1 85 ? 11.769 -5.262 -17.468 1.00 87.94 85 GLY A N 1
ATOM 638 C CA . GLY A 1 85 ? 11.967 -4.116 -16.582 1.00 87.94 85 GLY A CA 1
ATOM 639 C C . GLY A 1 85 ? 11.375 -2.813 -17.135 1.00 87.94 85 GLY A C 1
ATOM 640 O O . GLY A 1 85 ? 10.864 -2.003 -16.361 1.00 87.94 85 GLY A O 1
ATOM 641 N N . ALA A 1 86 ? 11.413 -2.600 -18.456 1.00 88.88 86 ALA A N 1
ATOM 642 C CA . ALA A 1 86 ? 10.786 -1.445 -19.100 1.00 88.88 86 ALA A CA 1
ATOM 643 C C . ALA A 1 86 ? 9.255 -1.497 -18.981 1.00 88.88 86 ALA A C 1
ATOM 645 O O . ALA A 1 86 ? 8.648 -0.516 -18.555 1.00 88.88 86 ALA A O 1
ATOM 646 N N . ARG A 1 87 ? 8.647 -2.658 -19.256 1.00 91.25 87 ARG A N 1
ATOM 647 C CA . ARG A 1 87 ? 7.194 -2.869 -19.130 1.00 91.25 87 ARG A CA 1
ATOM 648 C C . ARG A 1 87 ? 6.703 -2.660 -17.695 1.00 91.25 87 ARG A C 1
ATOM 650 O O . ARG A 1 87 ? 5.689 -2.000 -17.478 1.00 91.25 87 ARG A O 1
ATOM 657 N N . LEU A 1 88 ? 7.434 -3.179 -16.707 1.00 91.31 88 LEU A N 1
ATOM 658 C CA . LEU A 1 88 ? 7.100 -3.006 -15.288 1.00 91.31 88 LEU 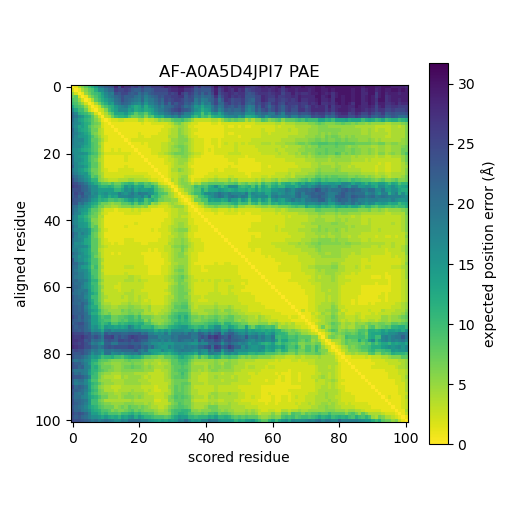A CA 1
ATOM 659 C C . LEU A 1 88 ? 7.213 -1.543 -14.842 1.00 91.31 88 LEU A C 1
ATOM 661 O O . LEU A 1 88 ? 6.358 -1.044 -14.110 1.00 91.31 88 LEU A O 1
ATOM 665 N N . TRP A 1 89 ? 8.235 -0.832 -15.319 1.00 89.94 89 TRP A N 1
ATOM 666 C CA . TRP A 1 89 ? 8.391 0.598 -15.062 1.00 89.94 89 TRP A CA 1
ATOM 667 C C . TRP A 1 89 ? 7.262 1.434 -15.682 1.00 89.94 89 TRP A C 1
ATOM 669 O O . TRP A 1 89 ? 6.743 2.349 -15.041 1.00 89.94 89 TRP A O 1
ATOM 679 N N . GLU A 1 90 ? 6.857 1.123 -16.913 1.00 93.06 90 GLU A N 1
ATOM 680 C CA . GLU A 1 90 ? 5.723 1.775 -17.574 1.00 93.06 90 GLU A CA 1
ATOM 681 C C . GLU A 1 90 ? 4.407 1.515 -16.838 1.00 93.06 90 GLU A C 1
ATOM 683 O O . GLU A 1 90 ? 3.639 2.456 -16.634 1.00 93.06 90 GLU A O 1
ATOM 688 N N . ALA A 1 91 ? 4.180 0.285 -16.368 1.00 93.56 91 ALA A N 1
ATOM 689 C CA . ALA A 1 91 ? 3.018 -0.050 -15.548 1.00 93.56 91 ALA A CA 1
ATOM 690 C C . ALA A 1 91 ? 2.985 0.768 -14.247 1.00 93.56 91 ALA A C 1
ATOM 692 O O . ALA A 1 91 ? 1.960 1.370 -13.926 1.00 93.56 91 ALA A O 1
ATOM 693 N N . TYR A 1 92 ? 4.116 0.862 -13.539 1.00 92.69 92 TYR A N 1
ATOM 694 C CA . TYR A 1 92 ? 4.232 1.683 -12.331 1.00 92.69 92 TYR A CA 1
ATOM 695 C C . TYR A 1 92 ? 3.961 3.168 -12.611 1.00 92.69 92 TYR A C 1
ATOM 697 O O . TYR A 1 92 ? 3.147 3.793 -11.930 1.00 92.69 92 TYR A O 1
ATOM 705 N N . ARG A 1 93 ? 4.569 3.735 -13.658 1.00 93.38 93 ARG A N 1
ATOM 706 C CA . ARG A 1 93 ? 4.318 5.132 -14.054 1.00 93.38 93 ARG A CA 1
ATOM 707 C C . ARG A 1 93 ? 2.866 5.383 -14.446 1.00 93.38 93 ARG A C 1
ATOM 709 O O . ARG A 1 93 ? 2.334 6.441 -14.119 1.00 93.38 93 ARG A O 1
ATOM 716 N N . GLY A 1 94 ? 2.244 4.442 -15.152 1.00 95.44 94 GLY A N 1
ATOM 717 C CA . GLY A 1 94 ? 0.831 4.511 -15.513 1.00 95.44 94 GLY A CA 1
ATOM 718 C C . GLY A 1 94 ? -0.070 4.509 -14.280 1.00 95.44 94 GLY A C 1
ATOM 719 O O . GLY A 1 94 ? -0.989 5.320 -14.202 1.00 95.44 94 GLY A O 1
ATOM 720 N N . ALA A 1 95 ? 0.237 3.665 -13.293 1.00 93.75 95 ALA A N 1
ATOM 721 C CA . ALA A 1 95 ? -0.491 3.622 -12.031 1.00 93.75 95 ALA A CA 1
ATOM 722 C C . ALA A 1 95 ? -0.361 4.935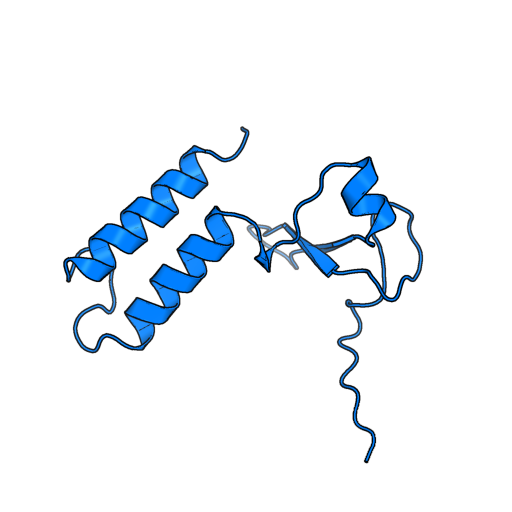 -11.241 1.00 93.75 95 ALA A C 1
ATOM 724 O O . ALA A 1 95 ? -1.374 5.474 -10.805 1.00 93.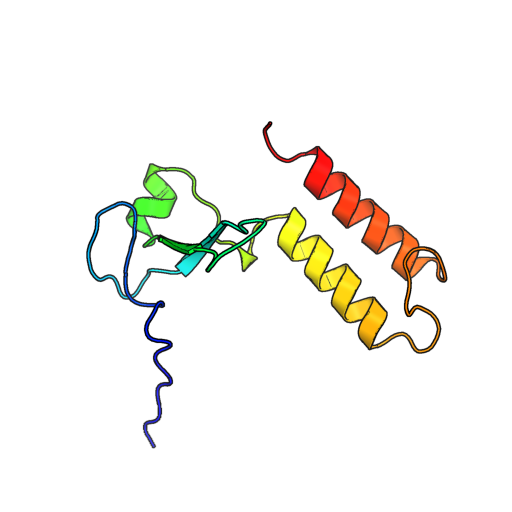75 95 ALA A O 1
ATOM 725 N N . LEU A 1 96 ? 0.847 5.508 -11.147 1.00 91.62 96 LEU A N 1
ATOM 726 C CA . LEU A 1 96 ? 1.059 6.823 -10.528 1.00 91.62 96 LEU A CA 1
ATOM 727 C C . LEU A 1 96 ? 0.274 7.938 -11.229 1.00 91.62 96 LEU A C 1
ATOM 729 O O . LEU A 1 96 ? -0.326 8.780 -10.571 1.00 91.62 96 LEU A O 1
ATOM 733 N N . ALA A 1 97 ? 0.268 7.950 -12.564 1.00 93.38 97 ALA A N 1
ATOM 734 C CA . ALA A 1 97 ? -0.457 8.955 -13.341 1.00 93.38 97 ALA A CA 1
ATOM 735 C C . ALA A 1 97 ? -1.987 8.838 -13.207 1.00 93.38 97 ALA A C 1
ATOM 737 O O . ALA A 1 97 ? -2.698 9.800 -13.490 1.00 93.38 97 ALA A O 1
ATOM 738 N N . ALA A 1 98 ? -2.489 7.671 -12.797 1.00 90.12 98 ALA A N 1
ATOM 739 C CA . ALA A 1 98 ? -3.905 7.423 -12.551 1.00 90.12 98 ALA A CA 1
ATOM 740 C C . ALA A 1 98 ? -4.340 7.750 -11.111 1.00 90.12 98 ALA A C 1
ATOM 742 O O . ALA A 1 98 ? -5.538 7.693 -10.820 1.00 90.12 98 ALA A O 1
ATOM 743 N N . LEU A 1 99 ? -3.404 8.083 -10.211 1.00 84.44 99 LEU A N 1
ATOM 744 C CA . LEU A 1 99 ? -3.749 8.522 -8.863 1.00 84.44 99 LEU A CA 1
ATOM 745 C C . LEU A 1 99 ? -4.501 9.863 -8.925 1.00 84.44 99 LEU A C 1
ATOM 747 O O . LEU A 1 99 ? -4.139 10.739 -9.715 1.00 84.44 99 LEU A O 1
ATOM 751 N N . PRO A 1 100 ? -5.558 10.039 -8.114 1.00 76.88 100 PRO A N 1
ATOM 752 C CA . PRO A 1 100 ? -6.249 11.319 -8.031 1.00 76.88 100 PRO A CA 1
ATOM 753 C C . PRO A 1 100 ? -5.286 12.413 -7.542 1.00 76.88 100 PRO A C 1
ATOM 755 O O . PRO A 1 100 ? -4.478 12.168 -6.646 1.00 76.88 100 PRO A O 1
ATOM 758 N N . ALA A 1 101 ? -5.384 13.597 -8.156 1.00 60.94 101 ALA A N 1
ATOM 759 C CA . ALA A 1 101 ? -4.595 14.786 -7.819 1.00 60.94 101 ALA A CA 1
ATOM 760 C C . ALA A 1 101 ? -4.979 15.401 -6.465 1.00 60.94 101 ALA A C 1
ATOM 762 O O . ALA A 1 101 ? -6.171 15.304 -6.084 1.00 60.94 101 ALA A O 1
#

Mean predicted aligned error: 7.84 Å

Nearest PDB structures (foldseek):
  1ku9-assembly1_B  TM=4.596E-01  e=9.661E+00  Methanocaldococcus jannaschii

Solvent-accessible surface area (backbone atoms only — not comparable to full-atom values): 5885 Å² total; per-residue (Å²): 141,85,82,83,83,71,60,93,65,48,39,38,15,69,84,83,69,44,80,31,93,55,14,41,56,44,43,75,47,84,48,101,75,70,88,54,48,78,42,19,36,23,58,70,59,20,66,80,66,73,53,57,45,38,86,71,31,65,34,52,44,26,44,51,54,34,52,53,49,34,74,68,39,93,80,26,84,49,81,64,64,39,71,69,48,33,53,30,46,49,48,20,52,52,32,54,72,66,51,85,130